Protein AF-A0A932LP66-F1 (afdb_monomer)

Structure (mmCIF, N/CA/C/O backbone):
data_AF-A0A932LP66-F1
#
_entry.id   AF-A0A932LP66-F1
#
loop_
_atom_site.group_PDB
_atom_site.id
_atom_site.type_symbol
_atom_site.label_atom_id
_atom_site.label_alt_id
_atom_site.label_comp_id
_atom_site.label_asym_id
_atom_site.label_entity_id
_atom_site.label_seq_id
_atom_site.pdbx_PDB_ins_code
_atom_site.Cartn_x
_atom_site.Cartn_y
_atom_site.Cartn_z
_atom_site.occupancy
_atom_site.B_iso_or_equiv
_atom_site.auth_seq_id
_atom_site.auth_comp_id
_atom_site.auth_asym_id
_atom_site.auth_atom_id
_atom_site.pdbx_PDB_model_num
ATOM 1 N N . MET A 1 1 ? -50.091 -23.119 -9.389 1.00 41.66 1 MET A N 1
ATOM 2 C CA . MET A 1 1 ? -51.031 -24.034 -8.708 1.00 41.66 1 MET A CA 1
ATOM 3 C C . MET A 1 1 ? -50.930 -23.781 -7.215 1.00 41.66 1 MET A C 1
ATOM 5 O O . MET A 1 1 ? -49.913 -24.080 -6.609 1.00 41.66 1 MET A O 1
ATOM 9 N N . THR A 1 2 ? -51.937 -23.104 -6.676 1.00 34.62 2 THR A N 1
ATOM 10 C CA . THR A 1 2 ? -52.041 -22.659 -5.282 1.00 34.62 2 THR A CA 1
ATOM 11 C C . THR A 1 2 ? -52.613 -23.793 -4.439 1.00 34.62 2 THR A C 1
ATOM 13 O O . THR A 1 2 ? -53.644 -24.346 -4.815 1.00 34.62 2 THR A O 1
ATOM 16 N N . VAL A 1 3 ? -51.996 -24.116 -3.301 1.00 42.00 3 VAL A N 1
ATOM 17 C CA . VAL A 1 3 ? -52.610 -24.987 -2.286 1.00 42.00 3 VAL A CA 1
ATOM 18 C C . VAL A 1 3 ? -52.956 -24.146 -1.062 1.00 42.00 3 VAL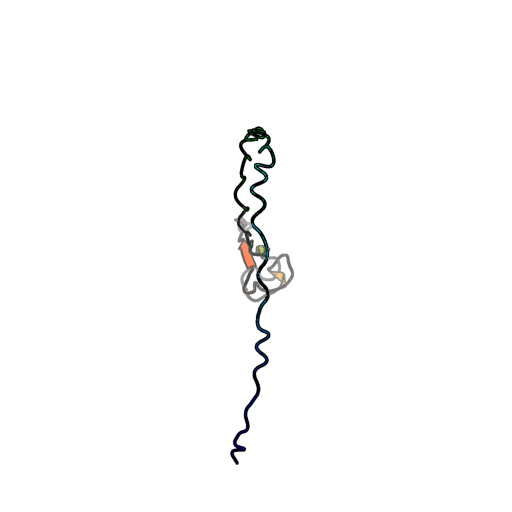 A C 1
ATOM 20 O O . VAL A 1 3 ? -52.187 -23.307 -0.601 1.00 42.00 3 VAL A O 1
ATOM 23 N N . VAL A 1 4 ? -54.186 -24.343 -0.608 1.00 36.69 4 VAL A N 1
ATOM 24 C CA . VAL A 1 4 ? -54.961 -23.527 0.318 1.00 36.69 4 VAL A CA 1
ATOM 25 C C . VAL A 1 4 ? -55.159 -24.315 1.616 1.00 36.69 4 VAL A C 1
ATOM 27 O O . VAL A 1 4 ? -55.645 -25.434 1.547 1.00 36.69 4 VAL A O 1
ATOM 30 N N . ARG A 1 5 ? -54.893 -23.652 2.758 1.00 43.78 5 ARG A N 1
ATOM 31 C CA . ARG A 1 5 ? -55.462 -23.849 4.121 1.00 43.78 5 ARG A CA 1
ATOM 32 C C . ARG A 1 5 ? -55.202 -25.214 4.797 1.00 43.78 5 ARG A C 1
ATOM 34 O O . ARG A 1 5 ? -55.296 -26.269 4.197 1.00 43.78 5 ARG A O 1
ATOM 41 N N . THR A 1 6 ? -54.952 -25.269 6.107 1.00 33.59 6 THR A N 1
ATOM 42 C CA . THR A 1 6 ? -56.016 -25.256 7.135 1.00 33.59 6 THR A CA 1
ATOM 43 C C . THR A 1 6 ? -55.416 -25.114 8.548 1.00 33.59 6 THR A C 1
ATOM 45 O O . THR A 1 6 ? -54.236 -25.351 8.771 1.00 33.59 6 THR A O 1
ATOM 48 N N . ARG A 1 7 ? -56.255 -24.620 9.464 1.00 44.31 7 ARG A N 1
ATOM 49 C CA . ARG A 1 7 ? -56.005 -23.989 10.769 1.00 44.31 7 ARG A CA 1
ATOM 50 C C . ARG A 1 7 ? -56.065 -24.948 11.985 1.00 44.31 7 ARG A C 1
ATOM 52 O O . ARG A 1 7 ? -56.594 -26.043 11.863 1.00 44.31 7 ARG A O 1
ATOM 59 N N . PHE A 1 8 ? -55.755 -24.356 13.156 1.00 30.86 8 PHE A N 1
ATOM 60 C CA . PHE A 1 8 ? -56.184 -24.661 14.546 1.00 30.86 8 PHE A CA 1
ATOM 61 C C . PHE A 1 8 ? -55.333 -25.717 15.294 1.00 30.86 8 PHE A C 1
ATOM 63 O O . PHE A 1 8 ? -54.813 -26.624 14.674 1.00 30.86 8 PHE A O 1
ATOM 70 N N . ALA A 1 9 ? -55.083 -25.651 16.610 1.00 35.62 9 ALA A N 1
ATOM 71 C CA . ALA A 1 9 ? -55.852 -25.049 17.695 1.00 35.62 9 ALA A CA 1
ATOM 72 C C . ALA A 1 9 ? -54.987 -24.541 18.874 1.00 35.62 9 ALA A C 1
ATOM 74 O O . ALA A 1 9 ? -53.846 -24.938 19.088 1.00 35.62 9 ALA A O 1
ATOM 75 N N . ARG A 1 10 ? -55.620 -23.653 19.645 1.00 36.66 10 ARG A N 1
ATOM 76 C CA . ARG A 1 10 ? -55.248 -23.119 20.961 1.00 36.66 10 ARG A CA 1
ATOM 77 C C . ARG A 1 10 ? -55.225 -24.224 22.026 1.00 36.66 10 ARG A C 1
ATOM 79 O O . ARG A 1 10 ? -56.111 -25.070 22.025 1.00 36.66 10 ARG A O 1
ATOM 86 N N . ALA A 1 11 ? -54.371 -24.074 23.035 1.00 34.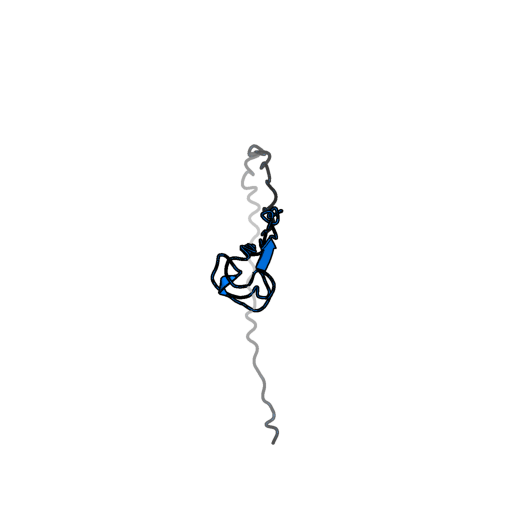75 11 ALA A N 1
ATOM 87 C CA . ALA A 1 11 ? -54.640 -24.597 24.372 1.00 34.75 11 ALA A CA 1
ATOM 88 C C . ALA A 1 11 ? -54.459 -23.460 25.387 1.00 34.75 11 ALA A C 1
ATOM 90 O O . ALA A 1 11 ? -53.378 -22.895 25.528 1.00 34.75 11 ALA A O 1
ATOM 91 N N . VAL A 1 12 ? -55.559 -23.088 26.039 1.00 37.97 12 VAL A N 1
ATOM 92 C CA . VAL A 1 12 ? -55.605 -22.186 27.192 1.00 37.97 12 VAL A CA 1
ATOM 93 C C . VAL A 1 12 ? -55.818 -23.082 28.404 1.00 37.97 12 VAL A C 1
ATOM 95 O O . VAL A 1 12 ? -56.824 -23.782 28.460 1.00 37.97 12 VAL A O 1
ATOM 98 N N . ALA A 1 13 ? -54.889 -23.065 29.356 1.00 43.78 13 ALA A N 1
ATOM 99 C CA . ALA A 1 13 ? -55.096 -23.656 30.673 1.00 43.78 13 ALA A CA 1
ATOM 100 C C . ALA A 1 13 ? -55.441 -22.544 31.670 1.00 43.78 13 ALA A C 1
ATOM 102 O O . ALA A 1 13 ? -54.820 -21.480 31.684 1.00 43.78 13 ALA A O 1
ATOM 103 N N . PHE A 1 14 ? -56.477 -22.797 32.461 1.00 35.09 14 PHE A N 1
ATOM 104 C CA . PHE A 1 14 ? -57.120 -21.863 33.374 1.00 35.09 14 PHE A CA 1
ATOM 105 C C . PHE A 1 14 ? -56.805 -22.251 34.826 1.00 35.09 14 PHE A C 1
ATOM 107 O O . PHE A 1 14 ? -56.780 -23.432 35.147 1.00 35.09 14 PHE A O 1
ATOM 114 N N . LEU A 1 15 ? -56.634 -21.217 35.658 1.00 36.88 15 LEU A N 1
ATOM 115 C CA . LEU A 1 15 ? -56.787 -21.143 37.120 1.00 36.88 15 LEU A CA 1
ATOM 116 C C . LEU A 1 15 ? -56.054 -22.145 38.034 1.00 36.88 15 LEU A C 1
ATOM 118 O O . LEU A 1 15 ? -56.378 -23.321 38.082 1.00 36.88 15 LEU A O 1
ATOM 122 N N . SER A 1 16 ? -55.334 -21.593 39.017 1.00 40.47 16 SER A N 1
ATOM 123 C CA . SER A 1 16 ? -55.905 -21.521 40.372 1.00 40.47 16 SER A CA 1
ATOM 124 C C . SER A 1 16 ? -55.153 -20.531 41.263 1.00 40.47 16 SER A C 1
ATOM 126 O O . SER A 1 16 ? -53.930 -20.525 41.357 1.00 40.47 16 SER A O 1
ATOM 128 N N . SER A 1 17 ? -55.951 -19.698 41.915 1.00 44.75 17 SER A N 1
ATOM 129 C CA . SER A 1 17 ? -55.675 -18.757 42.997 1.00 44.75 17 SER A CA 1
ATOM 130 C C . SER A 1 17 ? -54.899 -19.332 44.185 1.00 44.75 17 SER A C 1
ATOM 132 O O . SER A 1 17 ? -55.204 -20.434 44.635 1.00 44.75 17 SER A O 1
ATOM 134 N N . GLY A 1 18 ? -54.057 -18.516 44.831 1.00 40.16 18 GLY A N 1
ATOM 135 C CA . GLY A 1 18 ? -53.686 -18.803 46.218 1.00 40.16 18 GLY A CA 1
ATOM 136 C C . GLY A 1 18 ? -52.551 -17.988 46.829 1.00 40.16 18 GLY A C 1
ATOM 137 O O . GLY A 1 18 ? -51.398 -18.372 46.737 1.00 40.16 18 GLY A O 1
ATOM 138 N N . ARG A 1 1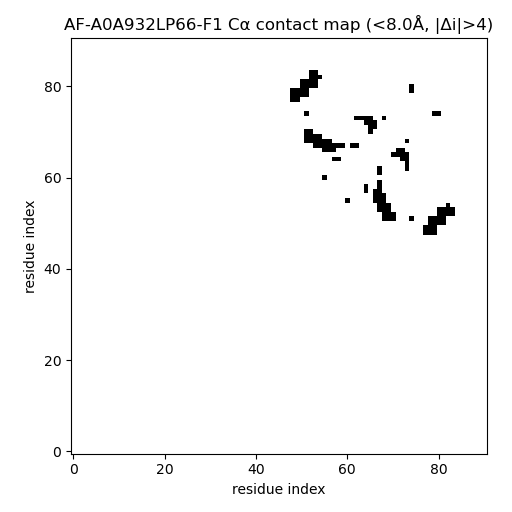9 ? -52.940 -16.968 47.603 1.00 52.19 19 ARG A N 1
ATOM 139 C CA . ARG A 1 19 ? -52.236 -16.405 48.775 1.00 52.19 19 ARG A CA 1
ATOM 140 C C . ARG A 1 19 ? -50.982 -15.559 48.534 1.00 52.19 19 ARG A C 1
ATOM 142 O O . ARG A 1 19 ? -49.854 -16.025 48.440 1.00 52.19 19 ARG A O 1
ATOM 149 N N . ARG A 1 20 ? -51.223 -14.251 48.675 1.00 51.16 20 ARG A N 1
ATOM 150 C CA . ARG A 1 20 ? -50.280 -13.282 49.235 1.00 51.16 20 ARG A CA 1
ATOM 151 C C . ARG A 1 20 ? -49.653 -13.862 50.510 1.00 51.16 20 ARG A C 1
ATOM 153 O O . ARG A 1 20 ? -50.354 -14.065 51.501 1.00 51.16 20 ARG A O 1
ATOM 160 N N . ARG A 1 21 ? -48.339 -14.054 50.506 1.00 50.25 21 ARG A N 1
ATOM 161 C CA . ARG A 1 21 ? -47.530 -13.842 51.703 1.00 50.25 21 ARG A CA 1
ATOM 162 C C . ARG A 1 21 ? -46.691 -12.610 51.450 1.00 50.25 21 ARG A C 1
ATOM 164 O O . ARG A 1 21 ? -45.728 -12.622 50.692 1.00 50.25 21 ARG A O 1
ATOM 171 N N . SER A 1 22 ? -47.154 -11.529 52.056 1.00 53.47 22 SER A N 1
ATOM 172 C CA . SER A 1 22 ? -46.386 -10.337 52.362 1.00 53.47 22 SER A CA 1
ATOM 173 C C . SER A 1 22 ? -45.269 -10.762 53.309 1.00 53.47 22 SER A C 1
ATOM 175 O O . SER A 1 22 ? -45.373 -10.634 54.523 1.00 53.47 22 SER A O 1
ATOM 177 N N . GLU A 1 23 ? -44.213 -11.332 52.754 1.00 51.25 23 GLU A N 1
ATOM 178 C CA . GLU A 1 23 ? -42.948 -11.398 53.447 1.00 51.25 23 GLU A CA 1
ATOM 179 C C . GLU A 1 23 ? -42.144 -10.251 52.868 1.00 51.25 23 GLU A C 1
ATOM 181 O O . GLU A 1 23 ? -41.637 -10.304 51.747 1.00 51.25 23 GLU A O 1
ATOM 186 N N . LEU A 1 24 ? -42.121 -9.152 53.623 1.00 55.84 24 LEU A N 1
ATOM 187 C CA . LEU A 1 24 ? -41.066 -8.156 53.551 1.00 55.84 24 LEU A CA 1
ATOM 188 C C . LEU A 1 24 ? -39.763 -8.893 53.879 1.00 55.84 24 LEU A C 1
ATOM 190 O O . LEU A 1 24 ? -39.223 -8.787 54.980 1.00 55.84 24 LEU A O 1
ATOM 194 N N . ALA A 1 25 ? -39.299 -9.698 52.923 1.00 58.66 25 ALA A N 1
ATOM 195 C CA . ALA A 1 25 ? -37.976 -10.261 52.891 1.00 58.66 25 ALA A CA 1
ATOM 196 C C . ALA A 1 25 ? -37.073 -9.043 52.863 1.00 58.66 25 ALA A C 1
ATOM 198 O O . ALA A 1 25 ? -36.996 -8.317 51.869 1.00 58.66 25 ALA A O 1
ATOM 199 N N . ARG A 1 26 ? -36.543 -8.761 54.053 1.00 58.66 26 ARG A N 1
ATOM 200 C CA . ARG A 1 26 ? -35.588 -7.719 54.381 1.00 58.66 26 ARG A CA 1
ATOM 201 C C . ARG A 1 26 ? -34.718 -7.480 53.163 1.00 58.66 26 ARG A C 1
ATOM 203 O O . ARG A 1 26 ? -33.839 -8.282 52.870 1.00 58.66 26 ARG A O 1
ATOM 210 N N . ARG A 1 27 ? -34.997 -6.398 52.435 1.00 59.06 27 ARG A N 1
ATOM 211 C CA . ARG A 1 27 ? -34.080 -5.912 51.415 1.00 59.06 27 ARG A CA 1
ATOM 212 C C . ARG A 1 27 ? -32.792 -5.642 52.178 1.00 59.06 27 ARG A C 1
ATOM 214 O O . ARG A 1 27 ? -32.824 -4.761 53.042 1.00 59.06 27 ARG A O 1
ATOM 221 N N . PRO A 1 28 ? -31.683 -6.363 51.940 1.00 55.19 28 PRO A N 1
ATOM 222 C CA . PRO A 1 28 ? -30.427 -5.820 52.387 1.00 55.19 28 PRO A CA 1
ATOM 223 C C . PRO A 1 28 ? -30.332 -4.481 51.665 1.00 55.19 28 PRO A C 1
ATOM 225 O O . PRO A 1 28 ? -30.278 -4.423 50.436 1.00 55.19 28 PRO A O 1
ATOM 228 N N . ALA A 1 29 ? -30.322 -3.391 52.428 1.00 62.31 29 ALA A N 1
ATOM 229 C CA . ALA A 1 29 ? -29.769 -2.129 51.975 1.00 62.31 29 ALA A CA 1
ATOM 230 C C . ALA A 1 29 ? -28.247 -2.303 51.831 1.00 62.31 29 ALA A C 1
ATOM 232 O O . ALA A 1 29 ? -27.452 -1.533 52.353 1.00 62.31 29 ALA A O 1
ATOM 233 N N . GLY A 1 30 ? -27.830 -3.339 51.100 1.00 56.06 30 GLY A N 1
ATOM 234 C CA . GLY A 1 30 ? -26.593 -3.340 50.371 1.00 56.06 30 GLY A CA 1
ATOM 235 C C . GLY A 1 30 ? -26.815 -2.328 49.273 1.00 56.06 30 GLY A C 1
ATOM 236 O O . GLY A 1 30 ? -27.153 -2.671 48.143 1.00 56.06 30 GLY A O 1
ATOM 237 N N . ARG A 1 31 ? -26.610 -1.058 49.624 1.00 60.47 31 ARG A N 1
ATOM 238 C CA . ARG A 1 31 ? -26.042 -0.070 48.722 1.00 60.47 31 ARG A CA 1
ATOM 239 C C . ARG A 1 31 ? -24.676 -0.646 48.350 1.00 60.47 31 ARG A C 1
ATOM 241 O O . ARG A 1 31 ? -23.652 -0.241 48.890 1.00 60.47 31 ARG A O 1
ATOM 248 N N . GLY A 1 32 ? -24.713 -1.713 47.544 1.00 56.03 32 GLY A N 1
ATOM 249 C CA . GLY A 1 32 ? -23.567 -2.352 46.951 1.00 56.03 32 GLY A CA 1
ATOM 250 C C . GLY A 1 32 ? -22.849 -1.197 46.326 1.00 56.03 32 GLY A C 1
ATOM 251 O O . GLY A 1 32 ? -23.455 -0.476 45.528 1.00 56.03 32 GLY A O 1
ATOM 252 N N . SER A 1 33 ? -21.657 -0.946 46.867 1.00 61.16 33 SER A N 1
ATOM 253 C CA . SER A 1 33 ? -20.697 0.010 46.366 1.00 61.16 33 SER A CA 1
ATOM 254 C C . SER A 1 33 ? -20.963 0.137 44.883 1.00 61.16 33 SER A C 1
ATOM 256 O O . SER A 1 33 ? -20.812 -0.834 44.134 1.00 61.16 33 SER A O 1
ATOM 258 N N . ARG A 1 34 ? -21.478 1.306 44.491 1.00 58.50 34 ARG A N 1
ATOM 259 C CA . ARG A 1 34 ? -21.380 1.776 43.127 1.00 58.50 34 ARG A CA 1
ATOM 260 C C . ARG A 1 34 ? -19.871 1.848 42.943 1.00 58.50 34 ARG A C 1
ATOM 262 O O . ARG A 1 34 ? -19.276 2.895 43.148 1.00 58.50 34 ARG A O 1
ATOM 269 N N . ARG A 1 35 ? -19.238 0.695 42.676 1.00 59.56 35 ARG A N 1
ATOM 270 C CA . ARG A 1 35 ? -18.105 0.621 41.783 1.00 59.56 35 ARG A CA 1
ATOM 271 C C . ARG A 1 35 ? -18.669 1.385 40.617 1.00 59.56 35 ARG A C 1
ATOM 273 O O . ARG A 1 35 ? -19.578 0.898 39.946 1.00 59.56 35 ARG A O 1
ATOM 280 N N . GLU A 1 36 ? -18.333 2.664 40.576 1.00 64.00 36 GLU A N 1
ATOM 281 C CA . GLU A 1 36 ? -18.451 3.470 39.393 1.00 64.00 36 GLU A CA 1
ATOM 282 C C . GLU A 1 36 ? -17.781 2.589 38.359 1.00 64.00 36 GLU A C 1
ATOM 284 O O . GLU A 1 36 ? -16.571 2.371 38.393 1.00 64.00 36 GLU A O 1
ATOM 289 N N . LEU A 1 37 ? -18.617 1.856 37.625 1.00 68.69 37 LEU A N 1
ATOM 290 C CA . LEU A 1 37 ? -18.175 0.981 36.573 1.00 68.69 37 LEU A CA 1
ATOM 291 C C . LEU A 1 37 ? -17.560 1.978 35.617 1.00 68.69 37 LEU A C 1
ATOM 293 O O . LEU A 1 37 ? -18.293 2.726 34.973 1.00 68.69 37 LEU A O 1
ATOM 297 N N . LEU A 1 38 ? -16.233 2.080 35.656 1.00 72.62 38 LEU A N 1
ATOM 298 C CA . LEU A 1 38 ? -15.455 2.791 34.665 1.00 72.62 38 LEU A CA 1
ATOM 299 C C . LEU A 1 38 ? -15.798 2.096 33.351 1.00 72.62 38 LEU A C 1
ATOM 301 O O . LEU A 1 38 ? -15.250 1.049 33.014 1.00 72.62 38 LEU A O 1
ATOM 305 N N . GLY A 1 39 ? -16.844 2.601 32.707 1.00 77.56 39 GLY A N 1
ATOM 306 C CA . GLY A 1 39 ? -17.319 2.122 31.432 1.00 77.56 39 GLY A CA 1
ATOM 307 C C . GLY A 1 39 ? -16.348 2.659 30.409 1.00 77.56 39 GLY A C 1
ATOM 308 O O . GLY A 1 39 ? -16.297 3.864 30.189 1.00 77.56 39 GLY A O 1
ATOM 309 N N . VAL A 1 40 ? -15.545 1.773 29.838 1.00 83.06 40 VAL A N 1
ATOM 310 C CA . VAL A 1 40 ? -14.779 2.093 28.641 1.00 83.06 40 VAL A CA 1
ATOM 311 C C . VAL A 1 40 ? -15.698 1.814 27.461 1.00 83.06 40 VAL A C 1
ATOM 313 O O . VAL A 1 40 ? -16.348 0.768 27.408 1.00 83.06 40 VAL A O 1
ATOM 316 N N . GLU A 1 41 ? -15.797 2.773 26.551 1.00 85.44 41 GLU A N 1
ATOM 317 C CA . GLU A 1 41 ? -16.527 2.596 25.301 1.00 85.44 41 GLU A CA 1
ATOM 318 C C . GLU A 1 41 ? -15.879 1.477 24.474 1.00 85.44 41 GLU A C 1
ATOM 320 O O . GLU A 1 41 ? -14.666 1.258 24.531 1.00 85.44 41 GLU A O 1
ATOM 325 N N . ALA A 1 42 ? -16.688 0.734 23.717 1.00 86.50 42 ALA A N 1
ATOM 326 C CA . ALA A 1 42 ? -16.151 -0.273 22.814 1.00 86.50 42 ALA A CA 1
ATOM 327 C C . ALA A 1 42 ? -15.318 0.425 21.730 1.00 86.50 42 ALA A C 1
ATOM 329 O O . ALA A 1 42 ? -15.813 1.321 21.051 1.00 86.50 42 ALA A O 1
ATOM 330 N N . LEU A 1 43 ? -14.061 0.006 21.568 1.00 83.88 43 LEU A N 1
ATOM 331 C CA . LEU A 1 43 ? -13.205 0.508 20.498 1.00 83.88 43 LEU A CA 1
ATOM 332 C C . LEU A 1 43 ? -13.839 0.187 19.142 1.00 83.88 43 LEU A C 1
ATOM 334 O O . LEU A 1 43 ? -14.233 -0.953 18.883 1.00 83.88 43 LEU A O 1
ATOM 338 N N . GLU A 1 44 ? -13.908 1.190 18.272 1.00 84.50 44 GLU A N 1
ATOM 339 C CA . GLU A 1 44 ? -14.338 0.993 16.894 1.00 84.50 44 GLU A CA 1
ATOM 340 C C . GLU A 1 44 ? -13.394 0.026 16.167 1.00 84.50 44 GLU A C 1
ATOM 342 O O . GLU A 1 44 ? -12.170 0.060 16.337 1.00 84.50 44 GLU A O 1
ATOM 347 N N . GLN A 1 45 ? -13.960 -0.830 15.313 1.00 81.12 45 GLN A N 1
ATOM 348 C CA . GLN A 1 45 ? -13.168 -1.675 14.427 1.00 81.12 45 GLN A CA 1
ATOM 349 C C . GLN A 1 45 ? -12.540 -0.807 13.333 1.00 81.12 45 GLN A C 1
ATOM 351 O O . GLN A 1 45 ? -13.213 -0.384 12.396 1.00 81.12 45 GLN A O 1
ATOM 356 N N . ARG A 1 46 ? -11.233 -0.555 13.432 1.00 79.81 46 ARG A N 1
ATOM 357 C CA . ARG A 1 46 ? -10.466 0.055 12.342 1.00 79.81 46 ARG A CA 1
ATOM 358 C C . ARG A 1 46 ? -10.103 -1.013 11.315 1.00 79.81 46 ARG A C 1
ATOM 360 O O . ARG A 1 46 ? -9.182 -1.793 11.539 1.00 79.81 46 ARG A O 1
ATOM 367 N N . LEU A 1 47 ? -10.811 -1.034 10.187 1.00 81.12 47 LEU A N 1
ATOM 368 C CA . LEU A 1 47 ? -10.321 -1.706 8.984 1.00 81.12 47 LEU A CA 1
ATOM 369 C C . LEU A 1 47 ? -9.259 -0.804 8.356 1.00 81.12 47 LEU A C 1
ATOM 371 O O . LEU A 1 47 ? -9.569 0.283 7.874 1.00 81.12 47 LEU A O 1
ATOM 375 N N . VAL A 1 48 ? -8.003 -1.235 8.426 1.00 84.56 48 VAL A N 1
ATOM 376 C CA . VAL A 1 48 ? -6.885 -0.553 7.773 1.00 84.56 48 VAL A CA 1
ATOM 377 C C . VAL A 1 48 ? -6.666 -1.225 6.425 1.00 84.56 48 VAL A C 1
ATOM 379 O O . VAL A 1 48 ? -6.631 -2.454 6.347 1.00 84.56 48 VAL A O 1
ATOM 382 N N . LEU A 1 49 ? -6.566 -0.417 5.373 1.00 91.00 49 LEU A N 1
ATOM 383 C CA . LEU A 1 49 ? -6.222 -0.883 4.034 1.00 91.00 49 LEU A CA 1
ATOM 384 C C . LEU A 1 49 ? -4.816 -1.507 4.042 1.00 91.00 49 LEU A C 1
ATOM 386 O O . LEU A 1 49 ? -3.955 -1.104 4.826 1.00 91.00 49 LEU A O 1
ATOM 390 N N . ALA A 1 50 ? -4.579 -2.507 3.197 1.00 92.19 50 ALA A N 1
ATOM 391 C CA . ALA A 1 50 ? -3.276 -3.161 3.129 1.00 92.19 50 ALA A CA 1
ATOM 392 C C . ALA A 1 50 ? -2.283 -2.268 2.360 1.00 92.19 50 ALA A C 1
ATOM 394 O O . ALA A 1 50 ? -2.534 -1.966 1.196 1.00 92.19 50 ALA A O 1
ATOM 395 N N . PRO A 1 51 ? -1.163 -1.832 2.959 1.00 96.00 51 PRO A N 1
ATOM 396 C CA . PRO A 1 51 ? -0.214 -0.990 2.247 1.00 96.00 51 PRO A CA 1
ATOM 397 C C . PRO A 1 51 ? 0.459 -1.771 1.111 1.00 96.00 51 PRO A C 1
ATOM 399 O O . PRO A 1 51 ? 0.873 -2.918 1.297 1.00 96.00 51 PRO A O 1
ATOM 402 N N . ILE A 1 52 ? 0.600 -1.128 -0.045 1.00 97.62 52 ILE A N 1
ATOM 403 C CA . ILE A 1 52 ? 1.369 -1.614 -1.190 1.00 97.62 52 ILE A CA 1
ATOM 404 C C . ILE A 1 52 ? 2.250 -0.483 -1.720 1.00 97.62 52 ILE A C 1
ATOM 406 O O . ILE A 1 52 ? 1.785 0.637 -1.944 1.00 97.62 52 ILE A O 1
ATOM 410 N N . THR A 1 53 ? 3.542 -0.761 -1.881 1.00 96.44 53 THR A N 1
ATOM 411 C CA . THR A 1 53 ? 4.546 0.280 -2.128 1.00 96.44 53 THR A CA 1
ATOM 412 C C . THR A 1 53 ? 5.083 0.211 -3.548 1.00 96.44 53 THR A C 1
ATOM 414 O O . THR A 1 53 ? 5.549 -0.838 -4.003 1.00 96.44 53 THR A O 1
ATOM 417 N N . TRP A 1 54 ? 5.081 1.353 -4.237 1.00 96.38 54 TRP A N 1
ATOM 418 C CA . TRP A 1 54 ? 5.777 1.504 -5.509 1.00 96.38 54 TRP A CA 1
ATOM 419 C C . TRP A 1 54 ? 7.290 1.422 -5.293 1.00 96.38 54 TRP A C 1
ATOM 421 O O . TRP A 1 54 ? 7.880 2.198 -4.542 1.00 96.38 54 TRP A O 1
ATOM 431 N N . THR A 1 55 ? 7.930 0.483 -5.977 1.00 93.62 55 THR A N 1
ATOM 432 C CA . THR A 1 55 ? 9.386 0.289 -5.964 1.00 93.62 55 THR A CA 1
ATOM 433 C C . THR A 1 55 ? 10.051 0.762 -7.250 1.00 93.62 55 THR A C 1
ATOM 435 O O . THR A 1 55 ? 11.251 1.029 -7.248 1.00 93.62 55 THR A O 1
ATOM 438 N N . GLY A 1 56 ? 9.293 0.816 -8.352 1.00 92.12 56 GLY A N 1
ATOM 439 C CA . GLY A 1 56 ? 9.797 1.137 -9.684 1.00 92.12 56 GLY A CA 1
ATOM 440 C C . GLY A 1 56 ? 10.834 0.150 -10.231 1.00 92.12 56 GLY A C 1
ATOM 441 O O . GLY A 1 56 ? 11.536 0.498 -11.163 1.00 92.12 56 GLY A O 1
ATOM 442 N N . LYS A 1 57 ? 10.993 -1.053 -9.665 1.00 90.56 57 LYS A N 1
ATOM 443 C CA . LYS A 1 57 ? 12.101 -1.967 -10.009 1.00 90.56 57 LYS A CA 1
ATOM 444 C C . LYS A 1 57 ? 11.987 -2.669 -11.365 1.00 90.56 57 LYS A C 1
ATOM 446 O O . LYS A 1 57 ? 12.953 -3.321 -11.756 1.00 90.56 57 LYS A O 1
ATOM 451 N N . ALA A 1 58 ? 10.841 -2.596 -12.039 1.00 91.31 58 ALA A N 1
ATOM 452 C CA . ALA A 1 58 ? 10.666 -3.196 -13.354 1.00 91.31 58 ALA A CA 1
ATOM 453 C C . ALA A 1 58 ? 11.102 -2.214 -14.447 1.00 91.31 58 ALA A C 1
ATOM 455 O O . ALA A 1 58 ? 12.270 -2.170 -14.819 1.00 91.31 58 ALA A O 1
ATOM 456 N N . ASP A 1 59 ? 10.169 -1.413 -14.948 1.00 86.19 59 ASP A N 1
ATOM 457 C CA . ASP A 1 59 ? 10.384 -0.469 -16.044 1.00 86.19 59 ASP A CA 1
ATOM 458 C C . ASP A 1 59 ? 10.296 0.997 -15.604 1.00 86.19 59 ASP A C 1
ATOM 460 O O . ASP A 1 59 ? 10.345 1.887 -16.447 1.00 86.19 59 ASP A O 1
ATOM 464 N N . HIS A 1 60 ? 10.159 1.249 -14.297 1.00 83.81 60 HIS A N 1
ATOM 465 C CA . HIS A 1 60 ? 10.011 2.570 -13.676 1.00 83.81 60 HIS A CA 1
ATOM 466 C C . HIS A 1 60 ? 8.769 3.380 -14.088 1.00 83.81 60 HIS A C 1
ATOM 468 O O . HIS A 1 60 ? 8.605 4.498 -13.598 1.00 83.81 60 HIS A O 1
ATOM 474 N N . VAL A 1 61 ? 7.890 2.861 -14.953 1.00 85.44 61 VAL A N 1
ATOM 475 C CA . VAL A 1 61 ? 6.825 3.668 -15.580 1.00 85.44 61 VAL A CA 1
ATOM 476 C C . VAL A 1 61 ? 5.459 2.981 -15.543 1.00 85.44 61 VAL A C 1
ATOM 478 O O . VAL A 1 61 ? 4.445 3.653 -15.351 1.00 85.44 61 VAL A O 1
ATOM 481 N N . SER A 1 62 ? 5.389 1.658 -15.698 1.00 93.81 62 SER A N 1
ATOM 482 C CA . SER A 1 62 ? 4.107 0.967 -15.866 1.00 93.81 62 SER A CA 1
ATOM 483 C C . SER A 1 62 ? 3.434 0.629 -14.540 1.00 93.81 62 SER A C 1
ATOM 485 O O . SER A 1 62 ? 3.910 -0.211 -13.778 1.00 93.81 62 SER A O 1
ATOM 487 N N . TRP A 1 63 ? 2.256 1.208 -14.303 1.00 95.19 63 TRP A N 1
ATOM 488 C CA . TRP A 1 63 ? 1.416 0.893 -13.139 1.00 95.19 63 TRP A CA 1
ATOM 489 C C . TRP A 1 63 ? 1.026 -0.592 -13.057 1.00 95.19 63 TRP A C 1
ATOM 491 O O . TRP A 1 63 ? 1.030 -1.196 -11.986 1.00 95.19 63 TRP A O 1
ATOM 501 N N . GLU A 1 64 ? 0.731 -1.189 -14.212 1.00 96.75 64 GLU A N 1
AT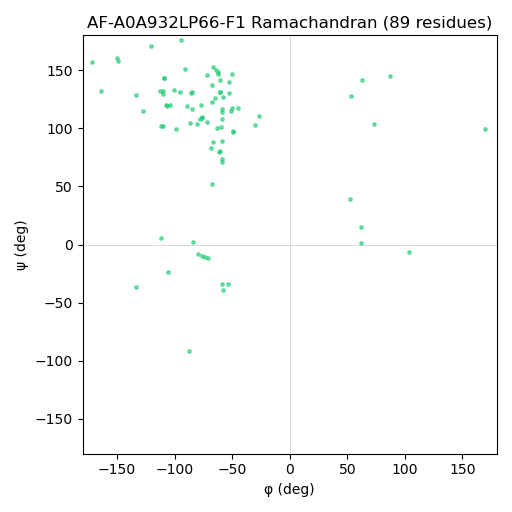OM 502 C CA . GLU A 1 64 ? 0.234 -2.565 -14.341 1.00 96.75 64 GLU A CA 1
ATOM 503 C C . GLU A 1 64 ? 1.339 -3.631 -14.240 1.00 96.75 64 GLU A C 1
ATOM 505 O O . GLU A 1 64 ? 1.057 -4.829 -14.182 1.00 96.75 64 GLU A O 1
ATOM 510 N N . ALA A 1 65 ? 2.613 -3.228 -14.222 1.00 96.56 65 ALA A N 1
ATOM 511 C CA . ALA A 1 65 ? 3.711 -4.169 -14.061 1.00 96.56 65 ALA A CA 1
ATOM 512 C C . ALA A 1 65 ? 3.825 -4.571 -12.585 1.00 96.56 65 ALA A C 1
ATOM 514 O O . ALA A 1 65 ? 4.269 -3.793 -11.743 1.00 96.56 65 ALA A O 1
ATOM 515 N N . ALA A 1 66 ? 3.449 -5.812 -12.270 1.00 97.06 66 ALA A N 1
ATOM 516 C CA . ALA A 1 66 ? 3.484 -6.356 -10.912 1.00 97.06 66 ALA A CA 1
ATOM 517 C C . ALA A 1 66 ? 4.860 -6.210 -10.233 1.00 97.06 66 ALA A C 1
ATOM 519 O O . ALA A 1 66 ? 4.927 -5.955 -9.034 1.00 97.06 66 ALA A O 1
ATOM 5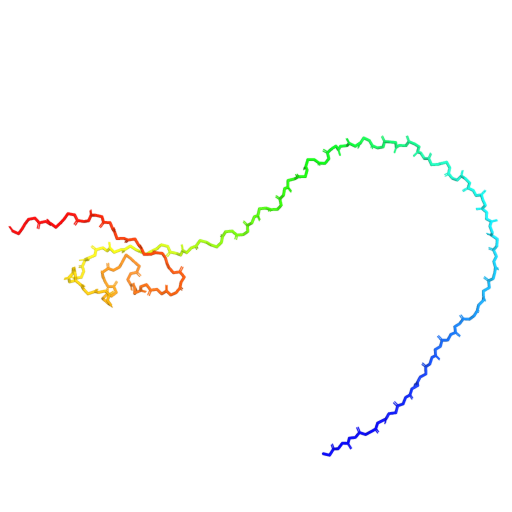20 N N . ASP A 1 67 ? 5.945 -6.308 -11.001 1.00 96.56 67 ASP A N 1
ATOM 521 C CA . ASP A 1 67 ? 7.320 -6.177 -10.510 1.00 96.56 67 ASP A CA 1
ATOM 522 C C . ASP A 1 67 ? 7.704 -4.739 -10.103 1.00 96.56 67 ASP A C 1
ATOM 524 O O . ASP A 1 67 ? 8.723 -4.544 -9.438 1.00 96.56 67 ASP A O 1
ATOM 528 N N . ASN A 1 68 ? 6.887 -3.730 -10.438 1.00 96.62 68 ASN A N 1
ATOM 529 C CA . ASN A 1 68 ? 7.038 -2.382 -9.885 1.00 9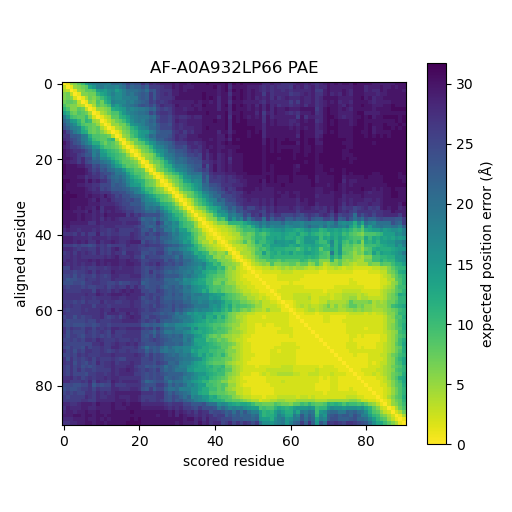6.62 68 ASN A CA 1
ATOM 530 C C . ASN A 1 68 ? 6.530 -2.275 -8.440 1.00 96.62 68 ASN A C 1
ATOM 532 O O . ASN A 1 68 ? 6.836 -1.284 -7.778 1.00 96.62 68 ASN A O 1
ATOM 536 N N . TRP A 1 69 ? 5.839 -3.286 -7.912 1.00 97.00 69 TRP A N 1
ATOM 537 C CA . TRP A 1 69 ? 5.266 -3.295 -6.566 1.00 97.00 69 TRP A CA 1
ATOM 538 C C . TRP A 1 69 ? 6.019 -4.248 -5.634 1.0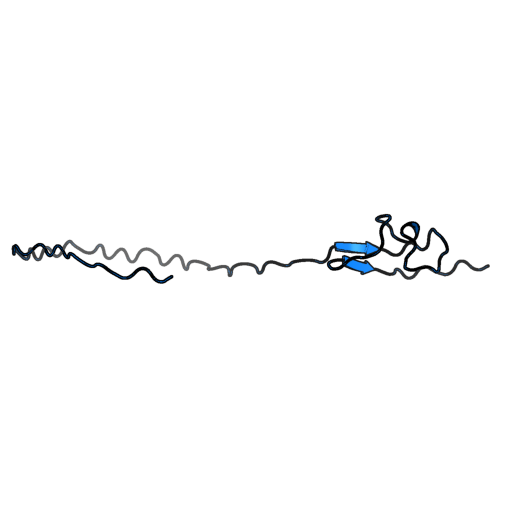0 97.00 69 TRP A C 1
ATOM 540 O O . TRP A 1 69 ? 6.440 -5.337 -6.027 1.00 97.00 69 TRP A O 1
ATOM 550 N N . ASP A 1 70 ? 6.164 -3.868 -4.368 1.00 96.69 70 ASP A N 1
ATOM 551 C CA . ASP A 1 70 ? 6.851 -4.665 -3.342 1.00 96.69 70 ASP A CA 1
ATOM 552 C C . ASP A 1 70 ? 6.224 -6.053 -3.118 1.00 96.69 70 ASP A C 1
ATOM 554 O O . ASP A 1 70 ? 6.938 -7.035 -2.891 1.00 96.69 70 ASP A O 1
ATOM 558 N N . LEU A 1 71 ? 4.901 -6.152 -3.255 1.00 97.00 71 LEU A N 1
ATOM 559 C CA . LEU A 1 71 ? 4.143 -7.399 -3.132 1.00 97.00 71 LEU A CA 1
ATOM 560 C C . LEU A 1 71 ? 4.098 -8.245 -4.417 1.00 97.00 71 LEU A C 1
ATOM 562 O O . LEU A 1 71 ? 3.446 -9.291 -4.420 1.00 97.00 71 LEU A O 1
ATOM 566 N N . ARG A 1 72 ? 4.765 -7.822 -5.502 1.00 96.50 72 ARG A N 1
ATOM 567 C CA . ARG A 1 72 ? 4.733 -8.487 -6.823 1.00 96.50 72 ARG A CA 1
ATOM 568 C C . ARG A 1 72 ? 3.317 -8.738 -7.353 1.00 96.50 72 ARG A C 1
ATOM 570 O O . ARG A 1 72 ? 3.024 -9.780 -7.939 1.00 96.50 72 ARG A O 1
ATOM 577 N N . ARG A 1 73 ? 2.423 -7.777 -7.135 1.00 97.19 73 ARG A N 1
ATOM 578 C CA . ARG A 1 73 ? 1.070 -7.735 -7.699 1.00 97.19 73 ARG A CA 1
ATOM 579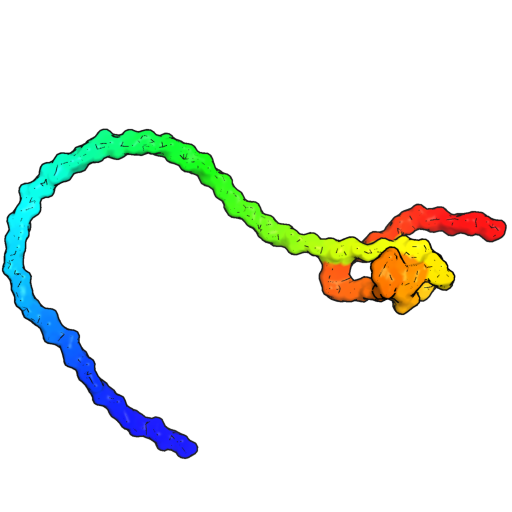 C C . ARG A 1 73 ? 0.643 -6.288 -7.891 1.00 97.19 73 ARG A C 1
ATOM 581 O O . ARG A 1 73 ? 1.148 -5.410 -7.204 1.00 97.19 73 ARG A O 1
ATOM 588 N N . VAL A 1 74 ? -0.321 -6.061 -8.772 1.00 97.56 74 VAL A N 1
ATOM 589 C CA . VAL A 1 74 ? -0.945 -4.743 -8.938 1.00 97.56 74 VAL A CA 1
ATOM 590 C C . VAL A 1 74 ? -1.847 -4.445 -7.721 1.00 97.56 74 VAL A C 1
ATOM 592 O O . VAL A 1 74 ? -2.430 -5.389 -7.159 1.00 97.56 74 VAL A O 1
ATOM 595 N N . PRO A 1 75 ? -1.959 -3.173 -7.282 1.00 97.56 75 PRO A N 1
ATOM 596 C CA . PRO A 1 75 ? -2.912 -2.766 -6.257 1.00 97.56 75 PRO A CA 1
ATOM 597 C C . PRO A 1 75 ? -4.340 -3.199 -6.6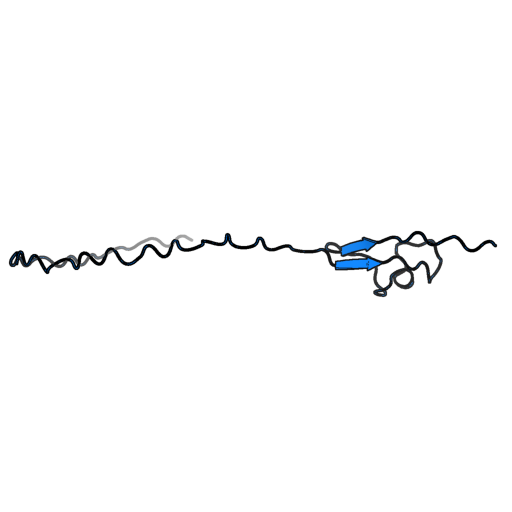00 1.00 97.56 75 PRO A C 1
ATOM 599 O O . PRO A 1 75 ? -4.782 -3.116 -7.746 1.00 97.56 75 PRO A O 1
ATOM 602 N N . ALA A 1 76 ? -5.067 -3.655 -5.591 1.00 96.12 76 ALA A N 1
ATOM 603 C CA . ALA A 1 76 ? -6.451 -4.086 -5.670 1.00 96.12 76 ALA A CA 1
ATOM 604 C C . ALA A 1 76 ? -7.325 -3.246 -4.730 1.00 96.12 76 ALA A C 1
ATOM 606 O O . ALA A 1 76 ? -6.845 -2.480 -3.894 1.00 96.12 76 ALA A O 1
ATOM 607 N N . SER A 1 77 ? -8.643 -3.407 -4.849 1.00 95.00 77 SER A N 1
ATOM 608 C CA . SER A 1 77 ? -9.574 -2.794 -3.902 1.00 95.00 77 SER A CA 1
ATOM 609 C C . SER A 1 77 ? -9.260 -3.264 -2.482 1.00 95.00 77 SER A C 1
ATOM 611 O O . SER A 1 77 ? -9.244 -4.466 -2.222 1.00 95.00 77 SER A O 1
ATOM 613 N N . GLY A 1 78 ? -9.073 -2.321 -1.562 1.00 92.25 78 GLY A N 1
ATOM 614 C CA . GLY A 1 78 ? -8.674 -2.620 -0.187 1.00 92.25 78 GLY A CA 1
ATOM 615 C C . GLY A 1 78 ? -7.199 -2.346 0.108 1.00 92.25 78 GLY A C 1
ATOM 616 O O . GLY A 1 78 ? -6.813 -2.423 1.274 1.00 92.25 78 GLY A O 1
ATOM 617 N N . ASP A 1 79 ? -6.402 -1.997 -0.904 1.00 96.38 79 ASP A N 1
ATOM 618 C CA . ASP A 1 79 ? -5.016 -1.580 -0.711 1.00 96.38 79 ASP A CA 1
ATOM 619 C C . ASP A 1 79 ? -4.879 -0.063 -0.526 1.00 96.38 79 ASP A C 1
ATOM 621 O O . ASP A 1 79 ? -5.666 0.720 -1.061 1.00 96.38 79 ASP A O 1
ATOM 625 N N . ASP A 1 80 ? -3.845 0.334 0.212 1.00 96.69 80 ASP A N 1
ATOM 626 C CA . ASP A 1 80 ? -3.370 1.711 0.331 1.00 96.69 80 ASP A CA 1
ATOM 627 C C . ASP A 1 80 ? -2.063 1.858 -0.447 1.00 96.69 80 ASP A C 1
ATOM 629 O O . ASP A 1 80 ? -1.085 1.159 -0.177 1.00 96.69 80 ASP A O 1
ATOM 633 N N . VAL A 1 81 ? -2.052 2.737 -1.445 1.00 96.50 81 VAL A N 1
ATOM 634 C CA . VAL A 1 81 ? -0.909 2.879 -2.345 1.00 96.50 81 VAL A CA 1
ATOM 635 C C . VAL A 1 81 ? 0.069 3.902 -1.790 1.00 96.50 81 VAL A C 1
ATOM 637 O O . VAL A 1 81 ? -0.244 5.087 -1.680 1.00 96.50 81 VAL A O 1
ATOM 640 N N . PHE A 1 82 ? 1.293 3.454 -1.523 1.00 95.62 82 PHE A N 1
ATOM 641 C CA . PHE A 1 82 ? 2.386 4.312 -1.093 1.00 95.62 82 PHE A CA 1
ATOM 642 C C . PHE A 1 82 ? 3.415 4.492 -2.213 1.00 95.62 82 PHE A C 1
ATOM 644 O O . PHE A 1 82 ? 4.022 3.529 -2.682 1.00 95.62 82 PHE A O 1
ATOM 651 N N . ILE A 1 83 ? 3.632 5.737 -2.636 1.00 93.62 83 ILE A N 1
ATOM 652 C CA . ILE A 1 83 ? 4.660 6.098 -3.618 1.00 93.62 83 ILE A CA 1
ATOM 653 C C . ILE A 1 83 ? 5.725 6.914 -2.882 1.00 93.62 83 ILE A C 1
ATOM 655 O O . ILE A 1 83 ? 5.481 8.082 -2.571 1.00 93.62 83 ILE A O 1
ATOM 659 N N . PRO A 1 84 ? 6.877 6.312 -2.544 1.00 90.62 84 PRO A N 1
ATOM 660 C CA . PRO A 1 84 ? 7.959 7.039 -1.907 1.00 90.62 84 PRO A CA 1
ATOM 661 C C . PRO A 1 84 ? 8.546 8.074 -2.867 1.00 90.62 84 PRO A C 1
ATOM 663 O O . PRO A 1 84 ? 8.538 7.882 -4.084 1.00 90.62 84 PRO A O 1
ATOM 666 N N . ASP A 1 85 ? 9.104 9.146 -2.303 1.00 87.12 85 ASP A N 1
ATOM 667 C CA . ASP A 1 85 ? 9.979 10.054 -3.042 1.00 87.12 85 ASP A CA 1
ATOM 668 C C . ASP A 1 85 ? 11.259 9.296 -3.412 1.00 87.12 85 ASP A C 1
ATOM 670 O O . ASP A 1 85 ? 12.223 9.204 -2.648 1.00 87.12 85 ASP A O 1
ATOM 674 N N . ILE A 1 86 ? 11.211 8.635 -4.563 1.00 74.12 86 ILE A N 1
ATOM 675 C CA . ILE A 1 86 ? 12.362 7.989 -5.164 1.00 74.12 86 ILE A CA 1
ATOM 676 C C . ILE A 1 86 ? 13.062 9.048 -5.996 1.00 74.12 86 ILE A C 1
ATOM 678 O O . ILE A 1 86 ? 12.604 9.412 -7.077 1.00 74.12 86 ILE A O 1
ATOM 682 N N . ALA A 1 87 ? 14.181 9.555 -5.478 1.00 69.19 87 ALA A N 1
ATOM 683 C CA . ALA A 1 87 ? 15.062 10.401 -6.262 1.00 69.19 87 ALA A CA 1
ATOM 684 C C . ALA A 1 87 ? 15.342 9.688 -7.591 1.00 69.19 87 ALA A C 1
ATOM 686 O O . ALA A 1 87 ? 15.893 8.583 -7.608 1.00 69.19 87 ALA A O 1
ATOM 687 N N . SER A 1 88 ? 14.938 10.300 -8.703 1.00 63.53 88 SER A N 1
ATOM 688 C CA . SER A 1 88 ? 15.368 9.868 -10.025 1.00 63.53 88 SER A CA 1
ATOM 689 C C . SER A 1 88 ? 16.888 9.952 -10.028 1.00 63.53 88 SER A C 1
ATOM 691 O O . SER A 1 88 ? 17.443 11.051 -9.948 1.00 63.53 88 SER A O 1
ATOM 693 N N . ALA A 1 89 ? 17.556 8.796 -10.011 1.00 54.19 89 ALA A N 1
ATOM 694 C CA . ALA A 1 89 ? 19.006 8.743 -10.091 1.00 54.19 89 ALA A CA 1
ATOM 695 C C . ALA A 1 89 ? 19.438 9.563 -11.321 1.00 54.19 89 ALA A C 1
ATOM 697 O O . ALA A 1 89 ? 18.825 9.407 -12.379 1.00 54.19 89 ALA A O 1
ATOM 698 N N . PRO A 1 90 ? 20.411 10.482 -11.191 1.00 52.28 90 PRO A N 1
ATOM 699 C CA . PRO A 1 90 ? 20.868 11.256 -12.333 1.00 52.28 90 PRO A CA 1
ATOM 700 C C . PRO A 1 90 ? 21.421 10.300 -13.396 1.00 52.28 90 PRO A C 1
ATOM 702 O O . PRO A 1 90 ? 22.186 9.392 -13.069 1.00 52.28 90 PRO A O 1
ATOM 705 N N . ASN A 1 91 ? 20.966 10.509 -14.633 1.00 55.44 91 ASN A N 1
ATOM 706 C CA . ASN A 1 91 ? 21.336 9.741 -15.824 1.00 55.44 91 ASN A CA 1
ATOM 707 C C . ASN A 1 91 ? 22.838 9.793 -16.119 1.00 55.44 91 ASN A C 1
ATOM 709 O O . ASN A 1 91 ? 23.432 10.883 -15.936 1.00 55.44 91 ASN A O 1
#

Sequence (91 aa):
MTVVRTRFARAVAFLSSGRRRSELARRPAGRGSRRELLGVEALEQRLVLAPITWTGKADHVSWEAADNWDLRRVPASGDDVFIPDIASAPN

Mean predicted aligned error: 18.27 Å

Secondary structure (DSSP, 8-state):
---------------------------------------PPPPP---PPEEEEB---SSSS-TT-GGGBTTSS---TTEEEE---------

Radius of gyration: 35.7 Å; Cα contacts (8 Å, |Δi|>4): 64; chains: 1; bounding box: 78×36×70 Å

Foldseek 3Di:
DDDDDDDDDDDDDDDDDDDDDPDPPPDPPCPPPCPVPPDDDDDDDDLQFAEKEQQCVPPNDDQQQLVRIPNSGHDDPRYDYHYDPDPPDDD

Solvent-accessible surface area (backbone atoms only — not comparable to full-atom values): 6618 Å² total; per-residue (Å²): 139,88,87,77,89,87,85,88,82,88,86,84,88,79,88,83,88,83,77,90,75,90,66,83,68,76,73,74,85,67,75,63,75,76,66,73,71,82,76,75,78,81,79,78,86,78,85,74,58,48,78,44,39,58,62,44,69,60,82,66,72,57,79,80,42,24,61,19,24,75,80,59,43,57,91,54,94,62,49,36,83,42,74,67,93,68,76,77,74,83,129

pLDDT: mean 71.87, std 22.45, range [30.86, 97.62]